Protein AF-A0A4R6UAB1-F1 (afdb_monomer_lite)

Radius of gyration: 20.21 Å; chains: 1; bounding box: 47×22×47 Å

Structure (mmCIF, N/CA/C/O backbone):
data_AF-A0A4R6UAB1-F1
#
_entry.id   AF-A0A4R6UAB1-F1
#
loop_
_atom_site.group_PDB
_atom_site.id
_atom_site.type_symbol
_atom_site.label_atom_id
_atom_site.label_alt_id
_atom_site.label_comp_id
_atom_site.label_asym_id
_atom_site.label_entity_id
_atom_site.label_seq_id
_atom_site.pdbx_PDB_ins_code
_atom_site.Cartn_x
_atom_site.Cartn_y
_atom_site.Cartn_z
_atom_site.occupancy
_atom_site.B_iso_or_equiv
_atom_site.auth_seq_id
_atom_site.auth_comp_id
_atom_site.auth_asym_id
_atom_site.auth_atom_id
_atom_site.pdbx_PDB_model_num
ATOM 1 N N . MET A 1 1 ? 2.506 14.825 -17.549 1.00 79.25 1 MET A N 1
ATOM 2 C CA . MET A 1 1 ? 1.739 13.710 -16.939 1.00 79.25 1 MET A CA 1
ATOM 3 C C . MET A 1 1 ? 1.328 12.715 -18.008 1.00 79.25 1 MET A C 1
ATOM 5 O O . MET A 1 1 ? 1.428 11.526 -17.755 1.00 79.25 1 MET A O 1
ATOM 9 N N . GLU A 1 2 ? 0.944 13.191 -19.194 1.00 87.81 2 GLU A N 1
ATOM 10 C CA . GLU A 1 2 ? 0.658 12.361 -20.374 1.00 87.81 2 GLU A CA 1
ATOM 11 C C . GLU A 1 2 ? 1.812 11.403 -20.718 1.00 87.81 2 GLU A C 1
ATOM 13 O O . GLU A 1 2 ? 1.570 10.206 -20.731 1.00 87.81 2 GLU A O 1
ATOM 18 N N . ASP A 1 3 ? 3.065 11.869 -20.789 1.00 89.50 3 ASP A N 1
ATOM 19 C CA . ASP A 1 3 ? 4.241 11.008 -21.053 1.00 89.50 3 ASP A CA 1
ATOM 20 C C . ASP A 1 3 ? 4.381 9.814 -20.081 1.00 89.50 3 ASP A C 1
ATOM 22 O O . ASP A 1 3 ? 4.790 8.711 -20.450 1.00 89.50 3 ASP A O 1
ATOM 26 N N . VAL A 1 4 ? 4.010 10.010 -18.808 1.00 88.75 4 VAL A N 1
ATOM 27 C CA . VAL A 1 4 ? 4.037 8.932 -17.808 1.00 88.75 4 VAL A CA 1
ATOM 28 C C . VAL A 1 4 ? 2.917 7.940 -18.096 1.00 88.75 4 VAL A C 1
ATOM 30 O O . VAL A 1 4 ? 3.154 6.739 -18.081 1.00 88.75 4 VAL A O 1
ATOM 33 N N . LEU A 1 5 ? 1.711 8.427 -18.397 1.00 91.50 5 LEU A N 1
ATOM 34 C CA . LEU A 1 5 ? 0.561 7.581 -18.728 1.00 91.50 5 LEU A CA 1
ATOM 35 C C . LEU A 1 5 ? 0.776 6.792 -20.026 1.00 91.50 5 LEU A C 1
ATOM 37 O O . LEU A 1 5 ? 0.361 5.638 -20.097 1.00 91.50 5 LEU A O 1
ATOM 41 N N . GLU A 1 6 ? 1.465 7.365 -21.013 1.00 94.25 6 GLU A N 1
ATOM 42 C CA . GLU A 1 6 ? 1.851 6.661 -22.242 1.00 94.25 6 GLU A CA 1
ATOM 43 C C . GLU A 1 6 ? 2.730 5.445 -21.940 1.00 94.25 6 GLU A C 1
ATOM 45 O O . GLU A 1 6 ? 2.519 4.378 -22.512 1.00 94.25 6 GLU A O 1
ATOM 50 N N . THR A 1 7 ? 3.634 5.558 -20.962 1.00 91.69 7 THR A N 1
ATOM 51 C CA . THR A 1 7 ? 4.475 4.433 -20.519 1.00 91.69 7 THR A CA 1
ATOM 52 C C . THR A 1 7 ? 3.639 3.266 -19.973 1.00 91.69 7 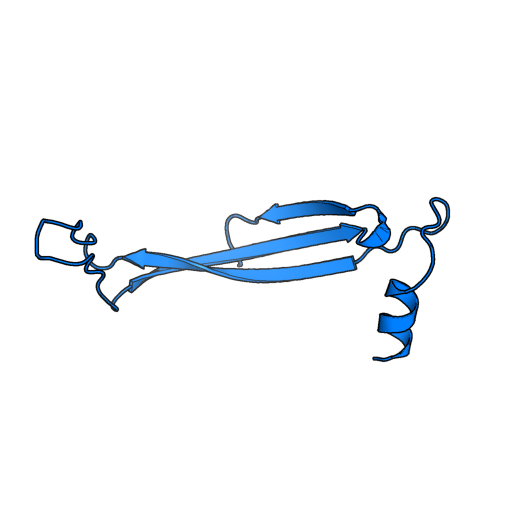THR A C 1
ATOM 54 O O . THR A 1 7 ? 3.965 2.108 -20.215 1.00 91.69 7 THR A O 1
ATOM 57 N N . TYR A 1 8 ? 2.525 3.545 -19.287 1.00 92.25 8 TYR A N 1
ATOM 58 C CA . TYR A 1 8 ? 1.605 2.509 -18.792 1.00 92.25 8 TYR A CA 1
ATOM 59 C C . TYR A 1 8 ? 0.758 1.865 -19.897 1.00 92.25 8 TYR A C 1
ATOM 61 O O . TYR A 1 8 ? 0.165 0.813 -19.667 1.00 92.25 8 TYR A O 1
ATOM 69 N N . ALA A 1 9 ? 0.664 2.490 -21.072 1.00 92.69 9 ALA A N 1
ATOM 70 C CA . ALA A 1 9 ? -0.066 1.958 -22.221 1.00 92.69 9 ALA A CA 1
ATOM 71 C C . ALA A 1 9 ? 0.818 1.107 -23.149 1.00 92.69 9 ALA A C 1
ATOM 73 O O . ALA A 1 9 ? 0.305 0.505 -24.096 1.00 92.69 9 ALA A O 1
ATOM 74 N N . LEU A 1 10 ? 2.131 1.057 -22.901 1.00 93.19 10 LEU A N 1
ATOM 75 C CA . LEU A 1 10 ? 3.049 0.248 -23.691 1.00 93.19 10 LEU A CA 1
ATOM 76 C C . LEU A 1 10 ? 2.759 -1.252 -23.515 1.00 93.19 10 LEU A C 1
ATOM 78 O O . LEU A 1 10 ? 2.348 -1.691 -22.435 1.00 93.19 10 LEU A O 1
ATOM 82 N N . PRO A 1 11 ? 2.991 -2.067 -24.559 1.00 94.19 11 PRO A N 1
ATOM 83 C CA . PRO A 1 11 ? 3.010 -3.513 -24.416 1.00 94.19 11 PRO A CA 1
ATOM 84 C C . PRO A 1 11 ? 4.038 -3.945 -23.370 1.00 94.19 11 PRO A C 1
ATOM 86 O O . PRO A 1 11 ? 5.080 -3.315 -23.205 1.00 94.19 11 PRO A O 1
ATOM 89 N N . TYR A 1 12 ? 3.753 -5.055 -22.698 1.00 94.44 12 TYR A N 1
ATOM 90 C CA . TYR A 1 12 ? 4.703 -5.658 -21.777 1.00 94.44 12 TYR A CA 1
ATOM 91 C C . TYR A 1 12 ? 5.976 -6.116 -22.508 1.00 94.44 12 TYR A C 1
ATOM 93 O O . TYR A 1 12 ? 5.884 -6.858 -23.489 1.00 94.44 12 TYR A O 1
ATOM 101 N N . ASP A 1 13 ? 7.138 -5.715 -21.991 1.00 95.50 13 ASP A N 1
ATOM 102 C CA . ASP A 1 13 ? 8.458 -6.151 -22.445 1.00 95.50 13 ASP A CA 1
ATOM 103 C C . ASP A 1 13 ? 9.281 -6.650 -21.238 1.00 95.50 13 ASP A C 1
ATOM 105 O O . ASP A 1 13 ? 9.595 -5.857 -20.346 1.00 95.50 13 ASP A O 1
ATOM 109 N N . PRO A 1 14 ? 9.635 -7.948 -21.171 1.00 93.69 14 PRO A N 1
ATOM 110 C CA . PRO A 1 14 ? 10.407 -8.496 -20.057 1.00 93.69 14 PRO A CA 1
ATOM 111 C C . PRO A 1 14 ? 11.857 -7.988 -19.994 1.00 93.69 14 PRO A C 1
ATOM 113 O O . PRO A 1 14 ? 12.489 -8.122 -18.946 1.00 93.69 14 PRO A O 1
ATOM 116 N N . GLU A 1 15 ? 12.406 -7.420 -21.075 1.00 96.62 15 GLU A N 1
ATOM 117 C CA . GLU A 1 15 ? 13.743 -6.807 -21.065 1.00 96.62 15 GLU A CA 1
ATOM 118 C C . GLU A 1 15 ? 13.718 -5.377 -20.496 1.00 96.62 15 GLU A C 1
ATOM 120 O O . GLU A 1 15 ? 14.748 -4.873 -20.042 1.00 96.62 15 GLU A O 1
ATOM 125 N N . ILE A 1 16 ? 12.541 -4.735 -20.477 1.00 94.38 16 ILE A N 1
ATOM 126 C CA . ILE A 1 16 ? 12.338 -3.356 -20.013 1.00 94.38 16 ILE A CA 1
ATOM 127 C C . ILE A 1 16 ? 11.119 -3.300 -19.070 1.00 94.38 16 ILE A C 1
ATOM 129 O O . ILE A 1 16 ? 10.063 -2.771 -19.430 1.00 94.38 16 ILE A O 1
ATOM 133 N N . PRO A 1 17 ? 11.235 -3.830 -17.837 1.00 93.69 17 PRO A N 1
ATOM 134 C CA . PRO A 1 17 ? 10.118 -3.849 -16.904 1.00 93.69 17 PRO A CA 1
ATOM 135 C C . PRO A 1 17 ? 9.764 -2.433 -16.433 1.00 93.69 17 PRO A C 1
ATOM 137 O O . PRO A 1 17 ? 10.611 -1.677 -15.946 1.00 93.69 17 PRO A O 1
ATOM 140 N N . LEU A 1 18 ? 8.479 -2.084 -16.519 1.00 95.44 18 LEU A N 1
ATOM 141 C CA . LEU A 1 18 ? 7.950 -0.857 -15.931 1.00 95.44 18 LEU A CA 1
ATOM 142 C C . LEU A 1 18 ? 7.817 -1.049 -14.420 1.00 95.44 18 LEU A C 1
ATOM 144 O O . LEU A 1 18 ? 6.874 -1.687 -13.970 1.00 95.44 18 LEU A O 1
ATOM 148 N N . ILE A 1 19 ? 8.736 -0.488 -13.635 1.00 95.56 19 ILE A N 1
ATOM 149 C CA . ILE A 1 19 ? 8.671 -0.531 -12.169 1.00 95.56 19 ILE A CA 1
ATOM 150 C C . ILE A 1 19 ? 8.230 0.819 -11.619 1.00 95.56 19 ILE A C 1
ATOM 152 O O . ILE A 1 19 ? 8.763 1.867 -11.981 1.00 95.56 19 ILE A O 1
ATOM 156 N N . CYS A 1 20 ? 7.276 0.789 -10.697 1.00 95.31 20 CYS A N 1
ATOM 157 C CA . CYS A 1 20 ? 6.825 1.953 -9.949 1.00 95.31 20 CYS A CA 1
ATOM 158 C C . CYS A 1 20 ? 7.129 1.758 -8.467 1.00 95.31 20 CYS A C 1
ATOM 160 O O . CYS A 1 20 ? 7.085 0.635 -7.961 1.00 95.31 20 CYS A O 1
ATOM 162 N N . MET A 1 21 ? 7.417 2.860 -7.780 1.00 96.00 21 MET A N 1
ATOM 163 C CA . MET A 1 21 ? 7.638 2.892 -6.342 1.00 96.00 21 MET A CA 1
ATOM 164 C C . MET A 1 21 ? 6.785 3.998 -5.732 1.00 96.00 21 MET A C 1
ATOM 166 O O . MET A 1 21 ? 6.721 5.096 -6.283 1.00 96.00 21 MET A O 1
ATOM 170 N N . ASP A 1 22 ? 6.140 3.695 -4.612 1.00 96.12 22 ASP A N 1
ATOM 171 C CA . ASP A 1 22 ? 5.417 4.678 -3.813 1.00 96.12 22 ASP A CA 1
ATOM 172 C C . ASP A 1 22 ? 5.656 4.446 -2.315 1.00 96.12 22 ASP A C 1
ATOM 174 O O . ASP A 1 22 ? 5.866 3.309 -1.872 1.00 96.12 22 ASP A O 1
ATOM 178 N N . GLU A 1 23 ? 5.619 5.527 -1.533 1.00 95.31 23 GLU A N 1
ATOM 179 C CA . GLU A 1 23 ? 5.605 5.475 -0.070 1.00 95.31 23 GLU A CA 1
ATOM 180 C C . GLU A 1 23 ? 4.311 6.098 0.447 1.00 95.31 23 GLU A C 1
ATOM 182 O O . GLU A 1 23 ? 4.059 7.290 0.262 1.00 95.31 23 GLU A O 1
ATOM 187 N N . GLN A 1 24 ? 3.539 5.316 1.201 1.00 94.62 24 GLN A N 1
ATOM 188 C CA . GLN A 1 24 ? 2.342 5.815 1.861 1.00 94.62 24 GLN A CA 1
ATOM 189 C C . GLN A 1 24 ? 2.472 5.730 3.387 1.00 94.62 24 GLN A C 1
ATOM 191 O O . GLN A 1 24 ? 2.553 4.627 3.941 1.00 94.62 24 GLN A O 1
ATOM 196 N N . PRO A 1 25 ? 2.430 6.867 4.107 1.00 94.75 25 PRO A N 1
ATOM 197 C CA . PRO A 1 25 ? 2.316 6.851 5.555 1.00 94.75 25 PRO A CA 1
ATOM 198 C C . PRO A 1 25 ? 0.892 6.483 5.980 1.00 94.75 25 PRO A C 1
ATOM 200 O O . PRO A 1 25 ? -0.078 7.102 5.544 1.00 94.75 25 PRO A O 1
ATOM 203 N N . ILE A 1 26 ? 0.768 5.516 6.886 1.00 95.44 26 ILE A N 1
ATOM 204 C CA . ILE A 1 26 ? -0.514 5.071 7.437 1.00 95.44 26 ILE A CA 1
ATOM 205 C C . ILE A 1 26 ? -0.584 5.426 8.917 1.00 95.44 26 ILE A C 1
ATOM 207 O O . ILE A 1 26 ? 0.335 5.148 9.688 1.00 95.44 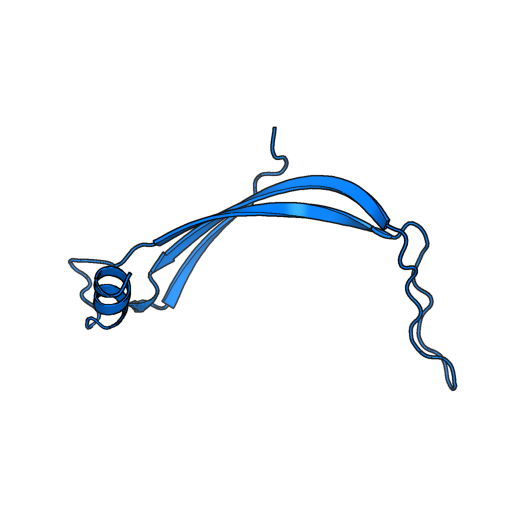26 ILE A O 1
ATOM 211 N N . GLN A 1 27 ? -1.698 6.035 9.324 1.00 95.69 27 GLN A N 1
ATOM 212 C CA . GLN A 1 27 ? -2.010 6.227 10.737 1.00 95.69 27 GLN A CA 1
ATOM 213 C C . GLN A 1 27 ? -2.590 4.939 11.310 1.00 95.69 27 GLN A C 1
ATOM 215 O O . GLN A 1 27 ? -3.556 4.395 10.782 1.00 95.69 27 GLN A O 1
ATOM 220 N N . LEU A 1 28 ? -2.016 4.477 12.417 1.00 95.50 28 LEU A N 1
ATOM 221 C CA . LEU A 1 28 ? -2.543 3.345 13.163 1.00 95.50 28 LEU A CA 1
ATOM 222 C C . LEU A 1 28 ? -3.585 3.877 14.145 1.00 95.50 28 LEU A C 1
ATOM 224 O O . LEU A 1 28 ? -3.254 4.659 15.041 1.00 95.50 28 LEU A O 1
ATOM 228 N N . LEU A 1 29 ? -4.843 3.490 13.946 1.00 95.69 29 LEU A N 1
ATOM 229 C CA . LEU A 1 29 ? -5.980 3.941 14.742 1.00 95.69 29 LEU A CA 1
ATOM 230 C C . LEU A 1 29 ? -6.611 2.756 15.468 1.00 95.69 29 LEU A C 1
ATOM 232 O O . LEU A 1 29 ? -6.667 1.649 14.940 1.00 95.69 29 LEU A O 1
ATOM 236 N N . ASP A 1 30 ? -7.084 3.017 16.676 1.00 96.25 30 ASP A N 1
ATOM 237 C CA . ASP A 1 30 ? -7.824 2.074 17.506 1.00 96.25 30 ASP A CA 1
ATOM 238 C C . ASP A 1 30 ? -9.118 2.741 17.982 1.00 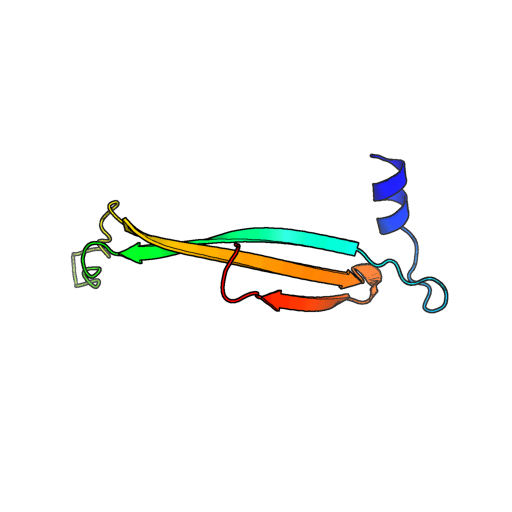96.25 30 ASP A C 1
ATOM 240 O O . ASP A 1 30 ? -9.215 3.973 18.009 1.00 96.25 30 ASP A O 1
ATOM 244 N N . HIS A 1 31 ? -10.115 1.955 18.370 1.00 96.12 31 HIS A N 1
ATOM 245 C CA . HIS A 1 31 ? -11.364 2.513 18.871 1.00 96.12 31 HIS A CA 1
ATOM 246 C C . HIS A 1 31 ? -11.169 3.061 20.290 1.00 96.12 31 HIS A C 1
ATOM 248 O O . HIS A 1 31 ? -10.562 2.404 21.137 1.00 96.12 31 HIS A O 1
ATOM 254 N N . SER A 1 32 ? -11.722 4.242 20.595 1.00 96.19 32 SER A N 1
ATOM 255 C CA . SER A 1 32 ? -11.748 4.714 21.991 1.00 96.19 32 SER A CA 1
ATOM 256 C C . SER A 1 32 ? -12.668 3.854 22.865 1.00 96.19 32 SER A C 1
ATOM 258 O O . SER A 1 32 ? -12.457 3.734 24.074 1.00 96.19 32 SER A O 1
ATOM 260 N N . ARG A 1 33 ? -13.678 3.226 22.247 1.00 95.25 33 ARG A N 1
ATOM 261 C CA . ARG A 1 33 ? -14.657 2.336 22.879 1.00 95.25 33 ARG A CA 1
ATOM 262 C C . ARG A 1 33 ? -14.936 1.127 21.984 1.00 95.25 33 ARG A C 1
ATOM 264 O O . ARG A 1 33 ? -15.034 1.303 20.773 1.00 95.25 33 ARG A O 1
ATOM 271 N N . PRO A 1 34 ? -15.142 -0.078 22.544 1.00 94.12 34 PRO A N 1
ATOM 272 C CA . PRO A 1 34 ? -15.474 -1.251 21.741 1.00 94.12 34 PRO A CA 1
ATOM 273 C C . PRO A 1 34 ? -16.739 -1.039 20.888 1.00 94.12 34 PRO A C 1
ATOM 275 O O . PRO A 1 34 ? -17.739 -0.530 21.415 1.00 94.12 34 PRO A O 1
ATOM 278 N N . PRO A 1 35 ? -16.735 -1.453 19.605 1.00 94.50 35 PRO A N 1
ATOM 279 C CA . PRO A 1 35 ? -17.915 -1.371 18.757 1.00 94.50 35 PRO A CA 1
ATOM 280 C C . PRO A 1 35 ? -19.027 -2.272 19.301 1.00 94.50 35 PRO A C 1
ATOM 282 O O . PRO A 1 35 ? -18.783 -3.353 19.846 1.00 94.50 35 PRO A O 1
ATOM 285 N N . GLN A 1 36 ? -20.273 -1.826 19.162 1.00 95.12 36 GLN A N 1
ATOM 286 C CA . GLN A 1 36 ? -21.426 -2.595 19.615 1.00 95.12 36 GLN A CA 1
ATOM 287 C C . GLN A 1 36 ? -21.982 -3.431 18.461 1.00 95.12 36 GLN A C 1
ATOM 289 O O . GLN A 1 36 ? -22.407 -2.850 17.458 1.00 95.12 36 GLN A O 1
ATOM 294 N N . PRO A 1 37 ? -22.022 -4.770 18.593 1.00 93.69 37 PRO A N 1
ATOM 295 C CA . PRO A 1 37 ? -22.411 -5.651 17.502 1.00 93.69 37 PRO A CA 1
ATOM 296 C C . PRO A 1 37 ? -23.885 -5.484 17.133 1.00 93.69 37 PRO A C 1
ATOM 298 O O . PRO A 1 37 ? -24.718 -5.109 17.964 1.00 93.69 37 PRO A O 1
ATOM 301 N N . MET A 1 38 ? -24.204 -5.837 15.888 1.00 96.62 38 MET A N 1
ATOM 302 C CA . MET A 1 38 ? -25.578 -5.873 15.394 1.00 96.62 38 MET A CA 1
ATOM 303 C C . MET A 1 38 ? -26.452 -6.825 16.214 1.00 96.62 38 MET A C 1
ATOM 305 O O . MET A 1 38 ? -26.023 -7.909 16.613 1.00 96.62 38 MET A O 1
ATOM 309 N N . LYS A 1 39 ? -27.711 -6.432 16.415 1.00 95.06 39 LYS A N 1
ATOM 310 C CA . LYS A 1 39 ? -28.771 -7.269 16.996 1.00 95.06 39 LYS A CA 1
ATOM 311 C C . LYS A 1 39 ? -30.054 -7.073 16.193 1.00 95.06 39 LYS A C 1
ATOM 313 O O . LYS A 1 39 ? -30.167 -6.126 15.419 1.00 95.06 39 LYS A O 1
ATOM 318 N N . ALA A 1 40 ? -31.045 -7.944 16.366 1.00 95.56 40 ALA A N 1
ATOM 319 C CA . ALA A 1 40 ? -32.345 -7.745 15.728 1.00 95.56 40 ALA A CA 1
ATOM 320 C C . ALA A 1 40 ? -32.910 -6.354 16.091 1.00 95.56 40 ALA A C 1
ATOM 322 O O . ALA A 1 40 ? -33.036 -6.020 17.267 1.00 95.56 40 ALA A O 1
ATOM 323 N N . GLY A 1 41 ? -33.191 -5.526 15.079 1.00 94.75 41 GLY A N 1
ATOM 324 C CA . GLY A 1 41 ? -33.646 -4.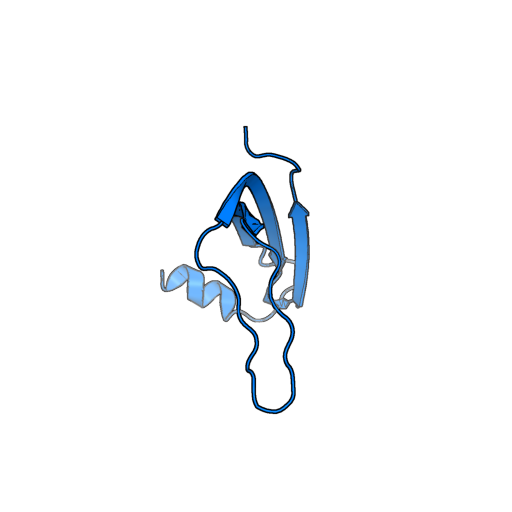142 15.262 1.00 94.75 41 GLY A CA 1
ATOM 325 C C . GLY A 1 41 ? -32.562 -3.130 15.669 1.00 94.75 41 GLY A C 1
ATOM 326 O O . GLY A 1 41 ? -32.894 -1.977 15.931 1.00 94.75 41 GLY A O 1
ATOM 327 N N . GLN A 1 42 ? -31.283 -3.518 15.725 1.00 93.19 42 GLN A N 1
ATOM 328 C CA . GLN A 1 42 ? -30.161 -2.635 16.063 1.00 93.19 42 GLN A CA 1
ATOM 329 C C . GLN A 1 42 ? -29.004 -2.807 15.074 1.00 93.19 42 GLN A C 1
ATOM 331 O O . GLN A 1 42 ? -28.437 -3.892 14.931 1.00 93.19 42 GLN A O 1
ATOM 336 N N . VAL A 1 43 ? -28.631 -1.712 14.413 1.00 94.69 43 VAL A N 1
ATOM 337 C CA . VAL A 1 43 ? -27.474 -1.667 13.508 1.00 94.69 43 VAL A CA 1
ATOM 338 C C . VAL A 1 43 ? -26.153 -1.698 14.282 1.00 94.69 43 VAL A C 1
ATOM 340 O O . VAL A 1 43 ? -26.126 -1.458 15.491 1.00 94.69 43 VAL A O 1
ATOM 343 N N . LEU A 1 44 ? -25.059 -1.977 13.571 1.00 95.50 44 LEU A N 1
ATOM 344 C CA . LEU A 1 44 ? -23.701 -1.841 14.091 1.00 95.50 44 LEU A CA 1
ATOM 345 C C . LEU A 1 44 ? -23.499 -0.395 14.550 1.00 95.50 44 LEU A C 1
ATOM 347 O O . LEU A 1 44 ? -23.877 0.538 13.838 1.00 95.50 44 LEU A O 1
ATOM 351 N N . ARG A 1 45 ? -22.921 -0.212 15.737 1.00 94.81 45 ARG A N 1
ATOM 352 C CA . ARG A 1 45 ? -22.581 1.119 16.246 1.00 94.81 45 ARG A CA 1
ATOM 353 C C . ARG A 1 45 ? -21.107 1.175 16.577 1.00 94.81 45 ARG A C 1
ATOM 355 O O . ARG A 1 45 ? -20.644 0.455 17.461 1.00 94.81 45 ARG A O 1
ATOM 362 N N . GLU A 1 46 ? -20.415 2.069 15.898 1.00 94.81 46 GLU A N 1
ATOM 363 C CA . GLU A 1 46 ? -19.020 2.402 16.143 1.00 94.81 46 GLU A CA 1
ATOM 364 C C . GLU A 1 46 ? -18.965 3.863 16.590 1.00 94.81 46 GLU A C 1
ATOM 366 O O . GLU A 1 46 ? -19.726 4.696 16.092 1.00 94.81 46 GLU A O 1
ATOM 371 N N . ASP A 1 47 ? -18.131 4.155 17.587 1.00 94.31 47 ASP A N 1
ATOM 372 C CA . ASP A 1 47 ? -17.895 5.532 18.016 1.00 94.31 47 ASP A CA 1
ATOM 373 C C . ASP A 1 47 ? -16.989 6.234 16.991 1.00 94.31 47 ASP A C 1
ATOM 375 O O . ASP A 1 47 ? -16.123 5.606 16.381 1.00 94.31 47 ASP A O 1
ATOM 379 N N . TYR A 1 48 ? -17.189 7.537 16.805 1.00 94.06 48 TYR A N 1
ATOM 380 C CA . TYR A 1 48 ? -16.343 8.364 15.945 1.00 94.06 48 TYR A CA 1
ATOM 381 C C . TYR A 1 48 ? -15.006 8.704 16.613 1.00 94.06 48 TYR A C 1
ATOM 383 O O . TYR A 1 48 ? -14.039 9.046 15.929 1.00 94.06 48 TYR A O 1
ATOM 391 N N . GLU A 1 49 ? -14.949 8.658 17.946 1.00 96.88 49 GLU A N 1
ATOM 392 C CA . GLU A 1 49 ? -13.718 8.897 18.688 1.00 96.88 49 GLU A CA 1
ATOM 393 C C . GLU A 1 49 ? -12.739 7.719 18.530 1.00 96.88 49 GLU A C 1
ATOM 395 O O . GLU A 1 49 ? -13.085 6.545 18.682 1.00 96.88 49 GLU A O 1
ATOM 400 N N . TYR A 1 50 ? -11.477 8.043 18.250 1.00 96.50 50 TYR A N 1
ATOM 401 C CA . TYR A 1 50 ? -10.412 7.072 18.025 1.00 96.50 50 TYR A CA 1
ATOM 402 C C . TYR A 1 50 ? -9.165 7.416 18.837 1.00 96.50 50 TYR A C 1
ATOM 404 O O . TYR A 1 50 ? -8.892 8.572 19.167 1.00 96.50 50 TYR A O 1
ATOM 412 N N . VAL A 1 51 ? -8.356 6.398 19.110 1.00 97.38 51 VAL A N 1
ATOM 413 C CA . VAL A 1 51 ? -7.053 6.527 19.760 1.00 97.38 51 VAL A CA 1
ATOM 414 C C . VAL A 1 51 ? -5.965 6.376 18.704 1.00 97.38 51 VAL A C 1
ATOM 416 O O . VAL A 1 51 ? -5.885 5.359 18.019 1.00 97.38 51 VAL A O 1
ATOM 419 N N . ARG A 1 52 ? -5.088 7.380 18.582 1.00 96.00 52 ARG A N 1
ATOM 420 C CA . ARG A 1 52 ? -3.905 7.293 17.712 1.00 96.00 52 ARG A CA 1
ATOM 421 C C . ARG A 1 52 ? -2.857 6.379 18.344 1.00 96.00 52 ARG A C 1
ATOM 423 O O . ARG A 1 52 ? -2.439 6.611 19.476 1.00 96.00 52 ARG A O 1
ATOM 430 N N . LYS A 1 53 ? -2.392 5.383 17.592 1.00 95.75 53 LYS A N 1
ATOM 431 C CA . LYS A 1 53 ? -1.345 4.421 17.985 1.00 95.75 53 LYS A CA 1
ATOM 432 C C . LYS A 1 53 ? -0.015 4.652 17.260 1.00 95.75 53 LYS A C 1
ATOM 434 O O . LYS A 1 53 ? 0.867 3.803 17.292 1.00 95.75 53 LYS A O 1
ATOM 439 N N . GLY A 1 54 ? 0.141 5.818 16.635 1.00 94.88 54 GLY A N 1
ATOM 440 C CA . GLY A 1 54 ? 1.323 6.193 15.863 1.00 94.88 54 GLY A CA 1
ATOM 441 C C . GLY A 1 54 ? 1.094 6.072 14.360 1.00 94.88 54 GLY A C 1
ATOM 442 O O . GLY A 1 54 ? -0.043 6.094 13.884 1.00 94.88 54 GLY A O 1
ATOM 443 N N . SER A 1 55 ? 2.188 5.981 13.612 1.00 95.81 55 SER A N 1
ATOM 444 C CA . SER A 1 55 ? 2.172 5.838 12.158 1.00 95.81 55 SER A CA 1
ATOM 445 C C . SER A 1 55 ? 3.250 4.871 11.697 1.00 95.81 55 SER A C 1
ATOM 447 O O . SER A 1 55 ? 4.350 4.872 12.255 1.00 95.81 55 SER A O 1
ATOM 449 N N . CYS A 1 56 ? 2.953 4.114 10.648 1.00 96.12 56 CYS A N 1
ATOM 450 C CA . CYS A 1 56 ? 3.908 3.310 9.890 1.00 96.12 56 CYS A CA 1
ATOM 451 C C . CYS A 1 56 ? 4.078 3.870 8.470 1.00 96.12 56 CYS A C 1
ATOM 453 O O . CYS A 1 56 ? 3.286 4.710 8.033 1.00 96.12 56 CYS A O 1
ATOM 455 N N . SER A 1 57 ? 5.106 3.411 7.755 1.00 96.38 57 SER A N 1
ATOM 456 C CA . SER A 1 57 ? 5.263 3.656 6.316 1.00 96.38 57 SER A CA 1
ATOM 457 C C . SER A 1 57 ? 5.097 2.345 5.555 1.00 96.38 57 SER A C 1
ATOM 459 O O . SER A 1 57 ? 5.665 1.320 5.935 1.00 96.38 57 SER A O 1
ATOM 461 N N . LEU A 1 58 ? 4.324 2.384 4.473 1.00 96.69 58 LEU A N 1
ATOM 462 C CA . LEU A 1 58 ? 4.252 1.314 3.486 1.00 96.69 58 LEU A CA 1
ATOM 463 C C . LEU A 1 58 ? 5.089 1.711 2.275 1.00 96.69 58 LEU A C 1
ATOM 465 O O . LEU A 1 58 ? 4.827 2.746 1.672 1.00 96.69 58 LEU A O 1
ATOM 469 N N . PHE A 1 59 ? 6.049 0.870 1.912 1.00 96.69 59 PHE A N 1
ATOM 470 C CA . PHE A 1 59 ? 6.808 0.969 0.672 1.00 96.69 59 PHE A CA 1
ATOM 471 C C . PHE A 1 59 ? 6.240 -0.043 -0.316 1.00 96.69 59 PHE A C 1
ATOM 473 O O . PHE A 1 59 ? 6.279 -1.249 -0.060 1.00 96.69 59 PHE A O 1
ATOM 480 N N . LEU A 1 60 ? 5.686 0.440 -1.423 1.00 97.19 60 LEU A N 1
ATOM 481 C CA . LEU A 1 60 ? 5.141 -0.382 -2.496 1.00 97.19 60 LEU A CA 1
ATOM 482 C C . LEU A 1 60 ? 6.075 -0.305 -3.697 1.00 97.19 60 LEU A C 1
ATOM 484 O O . LEU A 1 60 ? 6.389 0.780 -4.171 1.00 97.19 60 LEU A O 1
ATOM 488 N N . PHE A 1 61 ? 6.441 -1.466 -4.222 1.00 97.56 61 PHE A N 1
ATOM 489 C CA . PHE A 1 61 ? 7.005 -1.619 -5.553 1.00 97.56 61 PHE A CA 1
ATOM 490 C C . PHE A 1 61 ? 6.020 -2.409 -6.400 1.00 97.56 61 PHE A C 1
ATOM 492 O O . PHE A 1 61 ? 5.448 -3.394 -5.932 1.00 97.56 61 PHE A O 1
ATOM 499 N N . THR A 1 62 ? 5.799 -1.995 -7.638 1.00 97.00 62 THR A N 1
ATOM 500 C CA . THR A 1 62 ? 4.868 -2.684 -8.531 1.00 97.00 62 THR A CA 1
ATOM 501 C C . THR A 1 62 ? 5.384 -2.690 -9.953 1.00 97.00 62 THR A C 1
ATOM 503 O O . THR A 1 62 ? 5.983 -1.723 -10.410 1.00 97.00 62 THR A O 1
ATOM 506 N N . GLU A 1 63 ? 5.095 -3.780 -10.648 1.00 96.69 63 GLU A N 1
ATOM 507 C CA . GLU A 1 63 ? 5.236 -3.914 -12.088 1.00 96.69 63 GLU A CA 1
ATOM 508 C C . GLU A 1 63 ? 3.824 -4.066 -12.668 1.00 96.69 63 GLU A C 1
ATOM 510 O O . GLU A 1 63 ? 3.284 -5.177 -12.711 1.00 96.69 63 GLU A O 1
ATOM 515 N N . PRO A 1 64 ? 3.151 -2.956 -13.021 1.00 94.19 64 PRO A N 1
ATOM 516 C CA . PRO A 1 64 ? 1.726 -2.967 -13.339 1.00 94.19 64 PRO A CA 1
ATOM 517 C C . PRO A 1 64 ? 1.404 -3.839 -14.558 1.00 94.19 64 PRO A C 1
ATOM 519 O O . PRO A 1 64 ? 0.374 -4.509 -14.563 1.00 94.19 64 PRO A O 1
ATOM 522 N N . LEU A 1 65 ? 2.297 -3.885 -15.553 1.00 94.69 65 LEU A N 1
ATOM 523 C CA . LEU A 1 65 ? 2.102 -4.658 -16.785 1.00 94.69 65 LEU A CA 1
ATOM 524 C C . LEU A 1 65 ? 2.286 -6.171 -16.589 1.00 94.69 65 LEU A C 1
ATOM 526 O O . LEU A 1 65 ? 1.666 -6.954 -17.304 1.00 94.69 65 LEU A O 1
ATOM 530 N N . ALA A 1 66 ? 3.078 -6.586 -15.595 1.00 94.75 66 ALA A N 1
ATOM 531 C CA . ALA A 1 66 ? 3.255 -7.992 -15.225 1.00 94.75 66 ALA A CA 1
ATOM 532 C C . ALA A 1 66 ? 2.294 -8.453 -14.112 1.00 94.75 66 ALA A C 1
ATOM 534 O O . ALA A 1 66 ? 2.263 -9.632 -13.761 1.00 94.75 66 ALA A O 1
ATOM 535 N N . GLY A 1 67 ? 1.523 -7.533 -13.519 1.00 93.81 67 GLY A N 1
ATOM 536 C CA . GLY A 1 67 ? 0.652 -7.825 -12.378 1.00 93.81 67 GLY A CA 1
ATOM 537 C C . GLY A 1 67 ? 1.412 -8.181 -11.094 1.00 93.81 67 GLY A C 1
ATOM 538 O O . GLY A 1 67 ? 0.848 -8.819 -10.202 1.00 93.81 67 GLY A O 1
ATOM 539 N N . TRP A 1 68 ? 2.684 -7.788 -10.983 1.00 96.38 68 TRP A N 1
ATOM 540 C CA . TRP A 1 68 ? 3.519 -8.063 -9.816 1.00 96.38 68 TRP A CA 1
ATOM 541 C C . TRP A 1 68 ? 3.556 -6.870 -8.863 1.00 96.38 68 TRP A C 1
ATOM 543 O O . TRP A 1 68 ? 3.563 -5.713 -9.279 1.00 96.38 68 TRP A O 1
ATOM 553 N N . ARG A 1 69 ? 3.616 -7.156 -7.560 1.00 96.75 69 ARG A N 1
ATOM 554 C CA . ARG A 1 69 ? 3.862 -6.148 -6.528 1.00 96.75 69 ARG A CA 1
ATOM 555 C C . ARG A 1 69 ? 4.593 -6.728 -5.327 1.00 96.75 69 ARG A C 1
ATOM 557 O O . ARG A 1 69 ? 4.371 -7.878 -4.949 1.00 96.75 69 ARG A O 1
ATOM 564 N N . HIS A 1 70 ? 5.380 -5.885 -4.679 1.00 97.25 70 HIS A N 1
ATOM 565 C CA . HIS A 1 70 ? 6.014 -6.129 -3.396 1.00 97.25 70 HIS A CA 1
ATOM 566 C C . HIS A 1 70 ? 5.681 -4.988 -2.440 1.00 97.25 70 HIS A C 1
ATOM 568 O O . HIS A 1 70 ? 5.754 -3.820 -2.811 1.00 97.25 70 HIS A O 1
ATOM 574 N N . VAL A 1 71 ? 5.316 -5.325 -1.205 1.00 96.94 71 VAL A N 1
ATOM 575 C CA . VAL A 1 71 ? 4.999 -4.338 -0.171 1.00 96.94 71 VAL A CA 1
ATOM 576 C C . VAL A 1 71 ? 5.824 -4.635 1.064 1.00 96.94 71 VAL A C 1
ATOM 578 O O . VAL A 1 71 ? 5.794 -5.756 1.572 1.00 96.94 71 VAL A O 1
ATOM 581 N N . GLN A 1 72 ? 6.495 -3.609 1.574 1.00 96.88 72 GLN A N 1
ATOM 582 C CA . GLN A 1 72 ? 7.179 -3.644 2.855 1.00 96.88 72 GLN A CA 1
ATOM 583 C C . GLN A 1 72 ? 6.547 -2.624 3.799 1.00 96.88 72 GLN A C 1
ATOM 585 O O . GLN A 1 72 ? 6.483 -1.434 3.499 1.00 96.88 72 GLN A O 1
ATOM 590 N N . ALA A 1 73 ? 6.100 -3.091 4.962 1.00 95.75 73 ALA A N 1
ATOM 591 C CA . ALA A 1 73 ? 5.636 -2.228 6.038 1.00 95.75 73 ALA A CA 1
ATOM 592 C C . ALA A 1 73 ? 6.767 -2.013 7.048 1.00 95.75 73 ALA A C 1
ATOM 594 O O . ALA A 1 73 ? 7.341 -2.982 7.547 1.00 95.75 73 ALA A O 1
ATOM 595 N N . SER A 1 74 ? 7.080 -0.758 7.366 1.00 94.38 74 SER A N 1
ATOM 596 C CA . SER A 1 74 ? 7.885 -0.445 8.546 1.00 94.38 74 SER A CA 1
ATOM 597 C C . SER A 1 74 ? 7.004 -0.487 9.793 1.00 94.38 74 SER A C 1
ATOM 599 O O . SER A 1 74 ? 5.833 -0.125 9.748 1.00 94.38 74 SER A O 1
ATOM 601 N N . GLU A 1 75 ? 7.54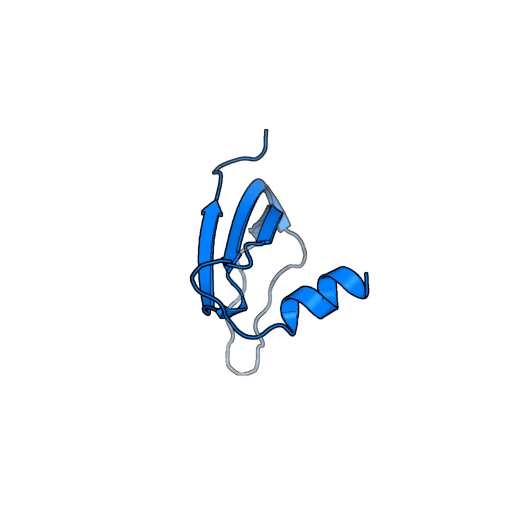7 -0.905 10.935 1.00 91.38 75 GLU A N 1
ATOM 602 C CA . GLU A 1 75 ? 6.772 -0.911 12.187 1.00 91.38 75 GLU A CA 1
ATOM 603 C C . GLU A 1 75 ? 6.416 0.507 12.651 1.00 91.38 75 GLU A C 1
ATOM 605 O O . GLU A 1 75 ? 5.377 0.734 13.271 1.00 91.38 75 GLU A O 1
ATOM 610 N N . ARG A 1 76 ? 7.281 1.480 12.346 1.00 89.62 76 ARG A N 1
ATOM 611 C CA . ARG A 1 76 ? 7.139 2.866 12.777 1.00 89.62 76 ARG A CA 1
ATOM 612 C C . ARG A 1 76 ? 7.757 3.820 11.764 1.00 89.62 76 ARG A C 1
ATOM 614 O O . ARG A 1 76 ? 8.822 3.555 11.214 1.00 89.62 76 ARG A O 1
ATOM 621 N N . ARG A 1 77 ? 7.107 4.967 11.582 1.00 84.38 77 ARG A N 1
ATOM 622 C CA . ARG A 1 77 ? 7.667 6.151 10.926 1.00 84.38 77 ARG A CA 1
ATOM 623 C C . ARG A 1 77 ? 8.316 7.030 12.004 1.00 84.38 77 ARG A C 1
ATOM 625 O O . ARG A 1 77 ? 7.613 7.471 12.916 1.00 84.38 77 ARG A O 1
ATOM 632 N N . THR A 1 78 ? 9.642 7.164 11.973 1.00 71.81 78 THR A N 1
ATOM 633 C CA . THR A 1 78 ? 10.427 8.011 12.89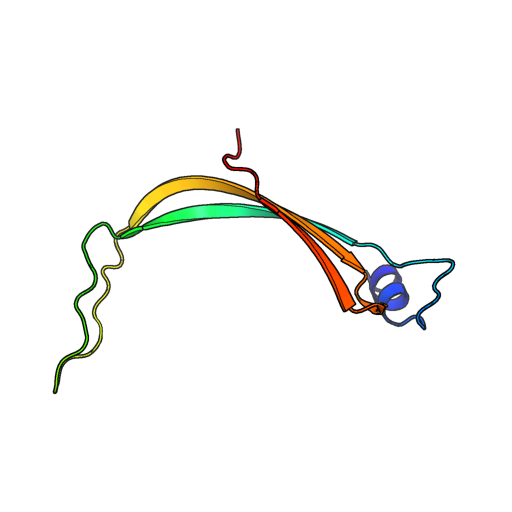7 1.00 71.81 78 THR A CA 1
ATOM 634 C C . THR A 1 78 ? 10.362 9.474 12.516 1.00 71.81 78 THR A C 1
ATOM 636 O O . THR A 1 78 ? 10.462 9.744 11.299 1.00 71.81 78 THR A O 1
#

Sequence (78 aa):
MEDVLETYALPYDPEIPLICMDEQPIQLLDHSRPPQPMKAGQVLREDYEYVRKGSCSLFLFTEPLAGWRHVQASERRT

Organism: NCBI:txid1508390

Foldseek 3Di:
DVVVVVVVVDADDPVDFDKDKDKDKDWDKAAPDDWDPDDVVRHTDGDPDIDTPAIKMKIKMDRVNVRDIDIDIDPHDD

Secondary structure (DSSP, 8-state):
-HHHHHHHTSPP-TTS---EEEEEEEEEEEESSPPBPPBTTB--B--S-EEEEEEEEEEEEEETTTTEEEEEE-S---

pLDDT: mean 94.23, std 3.83, range [71.81, 97.56]